Protein AF-A0A2P5CII6-F1 (afdb_monomer_lite)

Organism: Parasponia anderso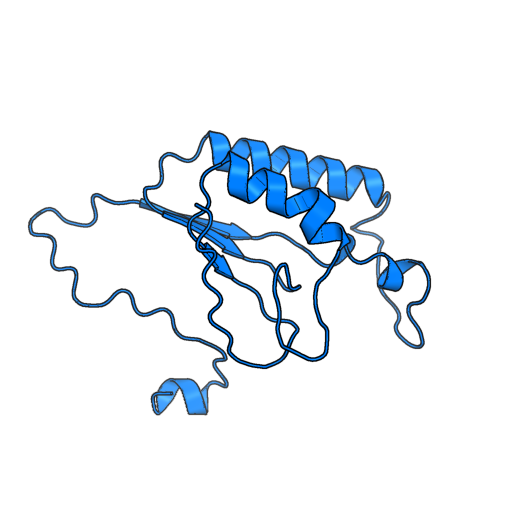nii (NCBI:txid3476)

Secondary structure (DSSP, 8-state):
--HHHHHTT-S----------TT---S-EEEEE---GGG-THHHH--TT-----TTT-SHHHHHHHHHHHHHHHHHH---SEEEEE-SS-SS-SSSS---HHHHHHTHHHHHHTT--EEE--SSSS------S--

Structure (mmCIF, N/CA/C/O backbone):
data_AF-A0A2P5CII6-F1
#
_entry.id   AF-A0A2P5CII6-F1
#
loop_
_atom_site.group_PDB
_atom_site.id
_atom_site.type_symbol
_atom_site.label_atom_id
_atom_site.label_alt_id
_atom_site.label_comp_id
_atom_site.label_asym_id
_atom_site.label_entity_id
_atom_site.label_seq_id
_atom_site.pdbx_PDB_ins_code
_atom_site.Cartn_x
_atom_site.Cartn_y
_atom_site.Cartn_z
_atom_site.occupancy
_atom_site.B_iso_or_equiv
_atom_site.auth_seq_id
_atom_site.auth_comp_id
_atom_site.auth_asym_id
_atom_site.auth_atom_id
_atom_site.pdbx_PDB_model_num
ATOM 1 N N . MET A 1 1 ? 4.194 -21.780 10.140 1.00 55.09 1 MET A N 1
ATOM 2 C CA . MET A 1 1 ? 2.818 -21.667 9.613 1.00 55.09 1 MET A CA 1
ATOM 3 C C . MET A 1 1 ? 2.044 -22.921 10.014 1.00 55.09 1 MET A C 1
ATOM 5 O O . MET A 1 1 ? 2.665 -23.970 10.104 1.00 55.09 1 MET A O 1
ATOM 9 N N . GLY A 1 2 ? 0.746 -22.840 10.328 1.00 61.19 2 GLY A N 1
ATOM 10 C CA . GLY A 1 2 ? -0.057 -24.043 10.618 1.00 61.19 2 GLY A CA 1
ATOM 11 C C . GLY A 1 2 ? -0.274 -24.909 9.367 1.00 61.19 2 GLY A C 1
ATOM 12 O O . GLY A 1 2 ? -0.176 -24.397 8.256 1.00 61.19 2 GLY A O 1
ATOM 13 N N . ILE A 1 3 ? -0.630 -26.191 9.543 1.00 67.62 3 ILE A N 1
ATOM 14 C CA . ILE A 1 3 ? -0.816 -27.190 8.459 1.00 67.62 3 ILE A CA 1
ATOM 15 C C . ILE A 1 3 ? -1.719 -26.675 7.321 1.00 67.62 3 ILE A C 1
ATOM 17 O O . ILE A 1 3 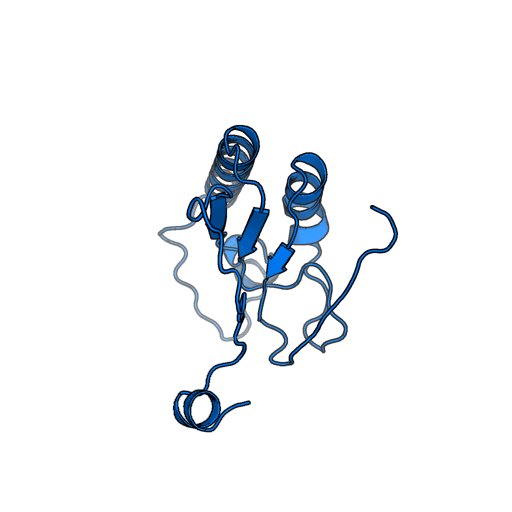? -1.529 -27.018 6.158 1.00 67.62 3 ILE A O 1
ATOM 21 N N . VAL A 1 4 ? -2.717 -25.851 7.651 1.00 68.69 4 VAL A N 1
ATOM 22 C CA . VAL A 1 4 ? -3.632 -25.250 6.669 1.00 68.69 4 VAL A CA 1
ATOM 23 C C . VAL A 1 4 ? -2.951 -24.144 5.862 1.00 68.69 4 VAL A C 1
ATOM 25 O O . VAL A 1 4 ? -3.118 -24.102 4.650 1.00 68.69 4 VAL A O 1
ATOM 28 N N . GLY A 1 5 ? -2.162 -23.284 6.509 1.00 67.69 5 GLY A N 1
ATOM 29 C CA . GLY A 1 5 ? -1.472 -22.191 5.823 1.00 67.69 5 GLY A CA 1
ATOM 30 C C . GLY A 1 5 ? -0.377 -22.682 4.879 1.00 67.69 5 GLY A C 1
ATOM 31 O O . GLY A 1 5 ? -0.221 -22.122 3.805 1.00 67.69 5 GLY A O 1
ATOM 32 N N . GLU A 1 6 ? 0.302 -23.778 5.223 1.00 67.25 6 GLU A N 1
ATOM 33 C CA . GLU A 1 6 ? 1.291 -24.416 4.342 1.00 67.25 6 GLU A CA 1
ATOM 34 C C . GLU A 1 6 ? 0.640 -25.079 3.114 1.00 67.25 6 GLU A C 1
ATOM 36 O O . GLU A 1 6 ? 1.169 -25.006 2.012 1.00 67.25 6 GLU A O 1
ATOM 41 N N . LYS A 1 7 ? -0.550 -25.677 3.270 1.00 75.06 7 LYS A N 1
ATOM 42 C CA . LYS A 1 7 ? -1.300 -26.269 2.145 1.00 75.06 7 LYS A CA 1
ATOM 43 C C . LYS A 1 7 ? -1.900 -25.243 1.187 1.00 75.06 7 LYS A C 1
ATOM 45 O O . LYS A 1 7 ? -2.187 -25.594 0.047 1.00 75.06 7 LYS A O 1
ATOM 50 N N . LEU A 1 8 ? -2.170 -24.036 1.675 1.00 73.50 8 LEU A N 1
ATOM 51 C CA . LEU A 1 8 ? -2.842 -22.979 0.922 1.00 73.50 8 LEU A CA 1
ATOM 52 C C . LEU A 1 8 ? -1.877 -21.913 0.390 1.00 73.50 8 LEU A C 1
ATOM 54 O O . LEU A 1 8 ? -2.355 -20.950 -0.198 1.00 73.50 8 LEU A O 1
ATOM 58 N N . ASP A 1 9 ? -0.566 -22.091 0.588 1.00 65.62 9 ASP A N 1
ATOM 59 C CA . ASP A 1 9 ? 0.467 -21.120 0.200 1.00 65.62 9 ASP A CA 1
ATOM 60 C C . ASP A 1 9 ? 0.160 -19.710 0.736 1.00 65.62 9 ASP A C 1
ATOM 62 O O . ASP A 1 9 ? 0.189 -18.709 0.029 1.00 65.62 9 ASP A O 1
ATOM 66 N N . ILE A 1 10 ? -0.256 -19.646 2.006 1.00 64.94 10 ILE A N 1
ATOM 67 C CA . ILE A 1 10 ? -0.592 -18.378 2.655 1.00 64.94 10 ILE A CA 1
ATOM 68 C C . ILE A 1 10 ? 0.711 -17.691 3.068 1.00 64.94 10 ILE A C 1
ATOM 70 O O . ILE A 1 10 ? 1.472 -18.252 3.853 1.00 64.94 10 ILE A O 1
ATOM 74 N N . ASP A 1 11 ? 0.927 -16.455 2.616 1.00 54.38 11 ASP A N 1
ATOM 75 C CA . ASP A 1 11 ? 2.112 -15.663 2.975 1.00 54.38 11 ASP A CA 1
ATOM 76 C C . ASP A 1 11 ? 2.088 -15.190 4.437 1.00 54.38 11 ASP A C 1
ATOM 78 O O . ASP A 1 11 ? 3.111 -15.158 5.123 1.00 54.38 11 ASP A O 1
ATOM 82 N N . PHE A 1 12 ? 0.907 -14.830 4.948 1.00 61.03 12 PHE A N 1
ATOM 83 C CA . PHE A 1 12 ? 0.751 -14.321 6.306 1.00 61.03 12 PHE A CA 1
ATOM 84 C C . PHE A 1 12 ? -0.658 -14.552 6.859 1.00 61.03 12 PHE A C 1
ATOM 86 O O . PHE A 1 12 ? -1.654 -14.477 6.141 1.00 61.03 12 PHE A O 1
ATOM 93 N N . VAL A 1 13 ? -0.742 -14.815 8.164 1.00 67.00 13 VAL A N 1
ATOM 94 C CA . VAL A 1 13 ? -2.001 -14.945 8.903 1.00 67.00 13 VAL A CA 1
ATOM 95 C C . VAL A 1 13 ? -2.016 -13.895 10.005 1.00 67.00 13 VAL A C 1
ATOM 97 O O . VAL A 1 13 ? -1.204 -13.955 10.926 1.00 67.00 13 VAL A O 1
ATOM 100 N N . ILE A 1 14 ? -2.978 -12.973 9.939 1.00 68.25 14 ILE A N 1
ATOM 101 C CA . ILE A 1 14 ? -3.331 -12.111 11.069 1.00 68.25 14 ILE A CA 1
ATOM 102 C C . ILE A 1 14 ? -4.393 -12.853 11.873 1.00 68.25 14 ILE A C 1
ATOM 104 O O . ILE A 1 14 ? -5.527 -12.999 11.424 1.00 68.25 14 ILE A O 1
ATOM 108 N N . SER A 1 15 ? -4.016 -13.350 13.048 1.00 63.28 15 SER A N 1
ATOM 109 C CA . SER A 1 15 ? -4.960 -13.906 14.017 1.00 63.28 15 SER A CA 1
ATOM 110 C C . SER A 1 15 ? -5.146 -12.893 15.137 1.00 63.28 15 SER A C 1
ATOM 112 O O . SER A 1 15 ? -4.180 -12.550 15.813 1.00 63.28 15 SER A O 1
ATOM 114 N N . THR A 1 16 ? -6.370 -12.405 15.330 1.00 63.34 16 THR A N 1
ATOM 115 C CA . THR A 1 16 ? -6.693 -11.444 16.397 1.00 63.34 16 THR A CA 1
ATOM 116 C C . THR A 1 16 ? -6.935 -12.114 17.753 1.00 63.34 16 THR A C 1
ATOM 118 O O . THR A 1 16 ? -6.909 -11.422 18.764 1.00 63.34 16 THR A O 1
ATOM 121 N N . GLY A 1 17 ? -7.089 -13.448 17.789 1.00 57.28 17 GLY A N 1
ATOM 122 C CA . GLY A 1 17 ? -7.178 -14.260 19.011 1.00 57.28 17 GLY A CA 1
ATOM 123 C C . GLY A 1 17 ? -8.347 -13.925 19.951 1.00 57.28 17 GLY A C 1
ATOM 124 O O . GLY A 1 17 ? -9.146 -13.042 19.658 1.00 57.28 17 GLY A O 1
ATOM 125 N N . ASP A 1 18 ? -8.426 -14.681 21.055 1.00 53.12 18 ASP A N 1
ATOM 126 C CA . ASP A 1 18 ? -9.455 -14.799 22.114 1.00 53.12 18 ASP A CA 1
ATOM 127 C C . ASP A 1 18 ? -10.004 -13.493 22.734 1.00 53.12 18 ASP A C 1
ATOM 129 O O . ASP A 1 18 ? -9.990 -13.291 23.949 1.00 53.12 18 ASP A O 1
ATOM 133 N N . ASN A 1 19 ? -10.554 -12.603 21.920 1.00 53.25 19 ASN A N 1
ATOM 134 C CA . ASN A 1 19 ? -11.276 -11.437 22.396 1.00 53.25 19 ASN A CA 1
ATOM 135 C C . ASN A 1 19 ? -12.740 -11.812 22.670 1.00 53.25 19 ASN A C 1
ATOM 137 O O . ASN A 1 19 ? -13.638 -11.586 21.856 1.00 53.25 19 ASN A O 1
ATOM 141 N N . PHE A 1 20 ? -12.971 -12.441 23.823 1.00 55.66 20 PHE A N 1
ATOM 142 C CA . PHE A 1 20 ? -14.307 -12.637 24.381 1.00 55.66 20 PHE A CA 1
ATOM 143 C C . PHE A 1 20 ? -14.750 -11.327 25.036 1.00 55.66 20 PHE A C 1
ATOM 145 O O . PHE A 1 20 ? -14.460 -11.077 26.203 1.00 55.66 20 PHE A O 1
ATOM 152 N N . TYR A 1 21 ? -15.404 -10.459 24.269 1.00 60.00 21 TYR A N 1
ATOM 153 C CA . TYR A 1 21 ? -16.048 -9.274 24.829 1.00 60.00 21 TYR A CA 1
ATOM 154 C C . TYR A 1 21 ? -17.437 -9.659 25.337 1.00 60.00 21 TYR A C 1
ATOM 156 O O . TYR A 1 21 ? -18.272 -10.105 24.546 1.00 60.00 21 TYR A O 1
ATOM 164 N N . ASP A 1 22 ? -17.693 -9.443 26.628 1.00 63.06 22 ASP A N 1
ATOM 165 C CA . ASP A 1 22 ? -19.011 -9.663 27.246 1.00 63.06 22 ASP A CA 1
ATOM 166 C C . ASP A 1 22 ? -20.124 -8.830 26.562 1.00 63.06 22 ASP A C 1
ATOM 168 O O . ASP A 1 22 ? -21.291 -9.221 26.586 1.00 63.06 22 ASP A O 1
ATOM 172 N N . ASP A 1 23 ? -19.746 -7.749 25.860 1.00 64.75 23 ASP A N 1
ATOM 173 C CA . ASP A 1 23 ? -20.637 -6.812 25.155 1.00 64.75 23 ASP A CA 1
ATOM 174 C C . ASP A 1 23 ? -20.573 -6.902 23.605 1.00 64.75 23 ASP A C 1
ATOM 176 O O . ASP A 1 23 ? -21.210 -6.111 22.905 1.00 64.75 23 ASP A O 1
ATOM 180 N N . GLY A 1 24 ? -19.821 -7.856 23.035 1.00 58.47 24 GLY A N 1
ATOM 181 C CA . GLY A 1 24 ? -19.551 -7.944 21.588 1.00 58.47 24 GLY A CA 1
ATOM 182 C C . GLY A 1 24 ? -18.443 -6.998 21.084 1.00 58.47 24 GLY A C 1
ATOM 183 O O . GLY A 1 24 ? -17.842 -6.256 21.854 1.00 58.47 24 GLY A O 1
ATOM 184 N N . LEU A 1 25 ? -18.127 -7.044 19.779 1.00 57.59 25 LEU A N 1
ATOM 185 C CA . LEU A 1 25 ? -17.137 -6.152 19.148 1.00 57.59 25 LEU A CA 1
ATOM 186 C C . LEU A 1 25 ? -17.647 -4.701 19.169 1.00 57.59 25 LEU A C 1
ATOM 188 O O . LEU A 1 25 ? -18.434 -4.301 18.313 1.00 57.59 25 LEU A O 1
ATOM 192 N N . THR A 1 26 ? -17.199 -3.914 20.142 1.00 61.59 26 THR A N 1
ATOM 193 C CA . THR A 1 26 ? -17.433 -2.460 20.199 1.00 61.59 26 THR A CA 1
ATOM 194 C C . THR A 1 26 ? -16.377 -1.670 19.420 1.00 61.59 26 THR A C 1
ATOM 196 O O . THR A 1 26 ? -16.575 -0.489 19.135 1.00 61.59 26 THR A O 1
ATOM 199 N N . GLU A 1 27 ? -15.276 -2.323 19.037 1.00 67.25 27 GLU A N 1
ATOM 200 C CA . GLU A 1 27 ? -14.166 -1.731 18.296 1.00 67.25 27 GLU A CA 1
ATOM 201 C C . GLU A 1 27 ? -14.234 -2.093 16.809 1.00 67.25 27 GLU A C 1
ATOM 203 O O . GLU A 1 27 ? -14.280 -3.264 16.426 1.00 67.25 27 GLU A O 1
ATOM 208 N N . PHE A 1 28 ? -14.237 -1.066 15.958 1.00 78.25 28 PHE A N 1
ATOM 209 C CA . PHE A 1 28 ? -14.281 -1.224 14.508 1.00 78.25 28 PHE A CA 1
ATOM 210 C C . PHE A 1 28 ? -12.870 -1.211 13.923 1.00 78.25 28 PHE A C 1
ATOM 212 O O . PHE A 1 28 ? -12.026 -0.406 14.323 1.00 78.25 28 PHE A O 1
ATOM 219 N N . LEU A 1 29 ? -12.648 -2.090 12.951 1.00 87.38 29 LEU A N 1
ATOM 220 C CA . LEU A 1 29 ? -11.431 -2.190 12.158 1.00 87.38 29 LEU A CA 1
ATOM 221 C C . LEU A 1 29 ? -11.774 -1.857 10.706 1.00 87.38 29 LEU A C 1
ATOM 223 O O . LEU A 1 29 ? -12.633 -2.515 10.118 1.00 87.38 29 LEU A O 1
ATOM 227 N N . ASP A 1 30 ? -11.067 -0.889 10.126 1.00 94.00 30 ASP A N 1
ATOM 228 C CA . ASP A 1 30 ? -11.183 -0.557 8.707 1.00 94.00 30 ASP A CA 1
ATOM 229 C C . ASP A 1 30 ? -9.926 -0.983 7.941 1.00 94.00 30 ASP A C 1
ATOM 231 O O . ASP A 1 30 ? -8.796 -0.643 8.306 1.00 94.00 30 ASP A O 1
ATOM 235 N N . PHE A 1 31 ? -10.143 -1.673 6.818 1.00 94.62 31 PHE A N 1
ATOM 236 C CA . PHE A 1 31 ? -9.108 -1.951 5.826 1.00 94.62 31 PHE A CA 1
ATOM 237 C C . PHE A 1 31 ? -9.220 -0.988 4.643 1.00 94.62 31 PHE A C 1
ATOM 239 O O . PHE A 1 31 ? -10.279 -0.855 4.026 1.00 94.62 31 PHE A O 1
ATOM 246 N N . PHE A 1 32 ? -8.100 -0.375 4.267 1.00 97.44 32 PHE A N 1
ATOM 247 C CA . PHE A 1 32 ? -7.998 0.518 3.116 1.00 97.44 32 PHE A CA 1
ATOM 248 C C . PHE A 1 32 ? -7.033 -0.078 2.098 1.00 97.44 32 PHE A C 1
ATOM 250 O O . PHE A 1 32 ? -5.819 -0.071 2.291 1.00 97.44 32 PHE A O 1
ATOM 257 N N . PHE A 1 33 ? -7.571 -0.577 0.991 1.00 97.31 33 PHE A N 1
ATOM 258 C CA . PHE A 1 33 ? -6.768 -1.134 -0.091 1.00 97.31 33 PHE A CA 1
ATOM 259 C C . PHE A 1 33 ? -6.318 -0.029 -1.042 1.00 97.31 33 PHE A C 1
ATOM 261 O O . PHE A 1 33 ? -7.130 0.759 -1.535 1.00 97.31 33 PHE A O 1
ATOM 268 N N . VAL A 1 34 ? -5.017 0.014 -1.307 1.00 97.94 34 VAL A N 1
ATOM 269 C CA . VAL A 1 34 ? -4.381 1.012 -2.160 1.00 97.94 34 VAL A CA 1
ATOM 270 C C . VAL A 1 34 ? -3.635 0.300 -3.277 1.00 97.94 34 VAL A C 1
ATOM 272 O O . VAL A 1 34 ? -2.713 -0.475 -3.031 1.00 97.94 34 VAL A O 1
ATOM 275 N N . ASP A 1 35 ? -4.005 0.595 -4.523 1.00 97.75 35 ASP A N 1
ATOM 276 C CA . ASP A 1 35 ? -3.205 0.174 -5.669 1.00 97.75 35 ASP A CA 1
ATOM 277 C C . ASP A 1 35 ? -1.902 0.980 -5.697 1.00 97.75 35 ASP A C 1
ATOM 279 O O . ASP A 1 35 ? -1.886 2.164 -6.046 1.00 97.75 35 ASP A O 1
ATOM 283 N N . THR A 1 36 ? -0.808 0.340 -5.288 1.00 98.25 36 THR A N 1
ATOM 284 C CA . THR A 1 36 ? 0.514 0.967 -5.259 1.00 98.25 36 THR A CA 1
ATOM 285 C C . THR A 1 36 ? 1.285 0.806 -6.571 1.00 98.25 36 THR A C 1
ATOM 287 O O . THR A 1 36 ? 2.316 1.446 -6.746 1.00 98.25 36 THR A O 1
ATOM 290 N N . THR A 1 37 ? 0.774 0.030 -7.533 1.00 96.94 37 THR A N 1
ATOM 291 C CA . THR A 1 37 ? 1.437 -0.220 -8.828 1.00 96.94 37 THR A CA 1
ATOM 292 C C . THR A 1 37 ? 1.663 1.059 -9.634 1.00 96.94 37 THR A C 1
ATOM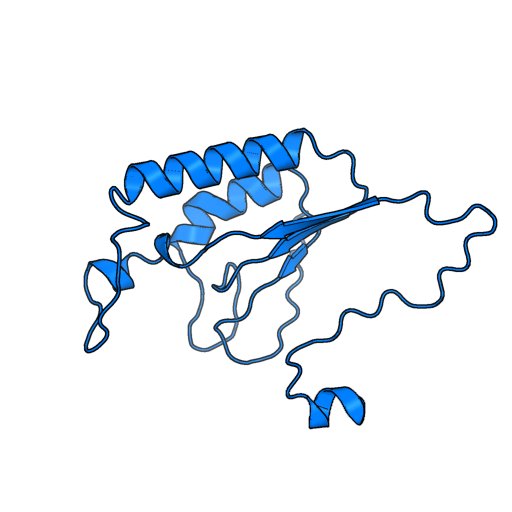 294 O O . THR A 1 37 ? 2.777 1.270 -10.114 1.00 96.94 37 THR A O 1
ATOM 297 N N . PRO A 1 38 ? 0.685 1.983 -9.744 1.00 97.94 38 PRO A N 1
ATOM 298 C CA . PRO A 1 38 ? 0.877 3.221 -10.486 1.00 97.94 38 PRO A CA 1
ATOM 299 C C . PRO A 1 38 ? 1.853 4.203 -9.833 1.00 97.94 38 PRO A C 1
ATOM 301 O O . PRO A 1 38 ? 2.135 5.233 -10.439 1.00 97.94 38 PRO A O 1
ATOM 304 N N . PHE A 1 39 ? 2.346 3.956 -8.615 1.00 98.31 39 PHE A N 1
ATOM 305 C CA . PHE A 1 39 ? 3.327 4.836 -7.973 1.00 98.31 39 PHE A CA 1
ATOM 306 C C . PHE A 1 39 ? 4.745 4.594 -8.475 1.00 98.31 39 PHE A C 1
ATOM 308 O O . PHE A 1 39 ? 5.499 5.554 -8.538 1.00 98.31 39 PHE A O 1
ATOM 315 N N . VAL A 1 40 ? 5.083 3.370 -8.879 1.00 97.56 40 VAL A N 1
ATOM 316 C CA . VAL A 1 40 ? 6.441 3.007 -9.300 1.00 97.56 40 VAL A CA 1
ATOM 317 C C . VAL A 1 40 ? 6.737 3.612 -10.672 1.00 97.56 40 VAL A C 1
ATOM 319 O O . VAL A 1 40 ? 6.131 3.218 -11.671 1.00 97.56 40 VAL A O 1
ATOM 322 N N . ASP A 1 41 ? 7.653 4.580 -10.739 1.00 97.00 41 ASP A N 1
ATOM 323 C CA . ASP A 1 41 ? 7.977 5.270 -11.993 1.00 97.00 41 ASP A CA 1
ATOM 324 C C . ASP A 1 41 ? 8.584 4.328 -13.032 1.00 97.00 41 ASP A C 1
ATOM 326 O O . ASP A 1 41 ? 8.261 4.423 -14.220 1.00 97.00 41 ASP A O 1
ATOM 330 N N . ASP A 1 42 ? 9.404 3.385 -12.575 1.00 95.69 42 ASP A N 1
ATOM 331 C CA . ASP A 1 42 ? 10.167 2.481 -13.433 1.00 95.69 42 ASP A CA 1
ATOM 332 C C . ASP A 1 42 ? 9.269 1.600 -14.318 1.00 95.69 42 ASP A C 1
ATOM 334 O O . ASP A 1 42 ? 9.616 1.298 -15.457 1.00 95.69 42 ASP A O 1
ATOM 338 N N . TYR A 1 43 ? 8.047 1.283 -13.872 1.00 95.81 43 TYR A N 1
ATOM 339 C CA . TYR A 1 43 ? 7.075 0.528 -14.676 1.00 95.81 43 TYR A CA 1
ATOM 340 C C . TYR A 1 43 ? 6.551 1.304 -15.894 1.00 95.81 43 TYR A C 1
ATOM 342 O O . TYR A 1 43 ? 6.009 0.709 -16.828 1.00 95.81 43 TYR A O 1
ATOM 350 N N . PHE A 1 44 ? 6.707 2.629 -15.903 1.00 95.69 44 PHE A N 1
ATOM 351 C CA . PHE A 1 44 ? 6.327 3.494 -17.019 1.00 95.69 44 PHE A CA 1
ATOM 352 C C . PHE A 1 44 ? 7.532 3.920 -17.858 1.00 95.69 44 PHE A C 1
ATOM 354 O O . PHE A 1 44 ? 7.386 4.102 -19.067 1.00 95.69 44 PHE A O 1
ATOM 361 N N . THR A 1 45 ? 8.696 4.111 -17.235 1.00 95.88 45 THR A N 1
ATOM 362 C CA . THR A 1 45 ? 9.892 4.656 -17.893 1.00 95.88 45 THR A CA 1
ATOM 363 C C . THR A 1 45 ? 10.864 3.576 -18.363 1.00 95.88 45 THR A C 1
ATOM 365 O O . THR A 1 45 ? 11.409 3.707 -19.458 1.00 95.88 45 THR A O 1
ATOM 368 N N . HIS A 1 46 ? 11.036 2.487 -17.608 1.00 95.38 46 HIS A N 1
ATOM 369 C CA . HIS A 1 46 ? 11.958 1.393 -17.933 1.00 95.38 46 HIS A CA 1
ATOM 370 C C . HIS A 1 46 ? 11.362 0.004 -17.616 1.00 95.38 46 HIS A C 1
ATOM 372 O O . HIS A 1 46 ? 11.937 -0.765 -16.846 1.00 95.38 46 HIS A O 1
ATOM 378 N N . PRO A 1 47 ? 10.255 -0.406 -18.265 1.00 91.88 47 PRO A N 1
ATOM 379 C CA . PRO A 1 47 ? 9.561 -1.658 -17.942 1.00 91.88 47 PRO A CA 1
ATOM 380 C C . PRO A 1 47 ? 10.342 -2.939 -18.298 1.00 91.88 47 PRO A C 1
ATOM 382 O O . PRO A 1 47 ? 9.834 -4.041 -18.092 1.00 91.88 47 PRO A O 1
ATOM 385 N N . LYS A 1 48 ? 11.563 -2.828 -18.839 1.00 90.88 48 LYS A N 1
ATOM 386 C CA . LYS A 1 48 ? 12.351 -3.947 -19.383 1.00 90.88 48 LYS A CA 1
ATOM 387 C C . LYS A 1 48 ? 11.506 -4.742 -20.391 1.00 90.88 48 LYS A C 1
ATOM 389 O O . LYS A 1 48 ? 10.981 -4.152 -21.333 1.00 90.88 48 LYS A O 1
ATOM 394 N N . ASP A 1 49 ? 11.347 -6.047 -20.180 1.00 92.31 49 ASP A N 1
ATOM 395 C CA . ASP A 1 49 ? 10.562 -6.938 -21.041 1.00 92.31 49 ASP A CA 1
ATOM 396 C C . ASP A 1 49 ? 9.073 -7.004 -20.654 1.00 92.31 49 ASP A C 1
ATOM 398 O O . ASP A 1 49 ? 8.278 -7.684 -21.313 1.00 92.31 49 ASP A O 1
ATOM 402 N N . HIS A 1 50 ? 8.663 -6.306 -19.591 1.00 90.25 50 HIS A N 1
ATOM 403 C CA . HIS A 1 50 ? 7.282 -6.321 -19.132 1.00 90.25 50 HIS A CA 1
ATOM 404 C C . HIS A 1 50 ? 6.384 -5.452 -20.016 1.00 90.25 50 HIS A C 1
ATOM 406 O O . HIS A 1 50 ? 6.742 -4.362 -20.464 1.00 90.25 50 HIS A O 1
ATOM 412 N N . LYS A 1 51 ? 5.161 -5.939 -20.243 1.00 92.56 51 LYS A N 1
ATOM 413 C CA . LYS A 1 51 ? 4.102 -5.203 -20.934 1.00 92.56 51 LYS A CA 1
ATOM 414 C C . LYS A 1 51 ? 2.941 -5.001 -19.978 1.00 92.56 51 LYS A C 1
ATOM 416 O O . LYS A 1 51 ? 2.285 -5.963 -19.590 1.00 92.56 51 LYS A O 1
ATOM 421 N N . TYR A 1 52 ? 2.688 -3.746 -19.637 1.00 92.81 52 TYR A N 1
ATOM 422 C CA . TYR A 1 52 ? 1.617 -3.355 -18.731 1.00 92.81 52 TYR A CA 1
ATOM 423 C C . TYR A 1 52 ? 0.448 -2.736 -19.505 1.00 92.81 52 TYR A C 1
ATOM 425 O O . TYR A 1 52 ? 0.649 -1.968 -20.450 1.00 92.81 52 TYR A O 1
ATOM 433 N N . ASP A 1 53 ? -0.780 -3.054 -19.094 1.00 95.00 53 ASP A N 1
ATOM 434 C CA . ASP A 1 53 ? -1.988 -2.403 -19.600 1.00 95.00 53 ASP A CA 1
ATOM 435 C C . ASP A 1 53 ? -2.367 -1.219 -18.707 1.00 95.00 53 ASP A C 1
ATOM 437 O O . ASP A 1 53 ? -2.935 -1.379 -17.628 1.00 95.00 53 ASP A O 1
ATOM 441 N N . TRP A 1 54 ? -2.080 -0.009 -19.184 1.00 96.81 54 TRP A N 1
ATOM 442 C CA . TRP A 1 54 ? -2.342 1.222 -18.442 1.00 96.81 54 TRP A CA 1
ATOM 443 C C . TRP A 1 54 ? -3.668 1.904 -18.795 1.00 96.81 54 TRP A C 1
ATOM 445 O O . TRP A 1 54 ? -3.909 3.026 -18.345 1.00 96.81 54 TRP A O 1
ATOM 455 N N . ARG A 1 55 ? -4.559 1.272 -19.575 1.00 96.50 55 ARG A N 1
ATOM 456 C CA . ARG A 1 55 ? -5.820 1.907 -20.018 1.00 96.50 55 ARG A CA 1
ATOM 457 C C . ARG A 1 55 ? -6.709 2.371 -18.859 1.00 96.50 55 ARG A C 1
ATOM 459 O O . ARG A 1 55 ? -7.368 3.395 -18.988 1.00 96.50 55 ARG A O 1
ATOM 466 N N . GLY A 1 56 ? -6.703 1.656 -17.731 1.00 95.31 56 GLY A N 1
ATOM 467 C CA . GLY A 1 56 ? -7.449 2.028 -16.517 1.00 95.31 56 GLY A CA 1
ATOM 468 C C . GLY A 1 56 ? -6.737 3.028 -15.596 1.00 95.31 56 GLY A C 1
ATOM 469 O O . GLY A 1 56 ? -7.345 3.532 -14.654 1.00 95.31 56 GLY A O 1
ATOM 470 N N . VAL A 1 57 ? -5.461 3.317 -15.860 1.00 97.62 57 VAL A N 1
ATOM 471 C CA . VAL A 1 57 ? -4.596 4.157 -15.015 1.00 97.62 57 VAL A CA 1
ATOM 472 C C . VAL A 1 57 ? -4.307 5.506 -15.675 1.00 97.62 57 VAL A C 1
ATOM 474 O O . VAL A 1 57 ? -4.089 6.505 -14.990 1.00 97.62 57 VAL A O 1
ATOM 477 N N . LEU A 1 58 ? -4.306 5.580 -17.008 1.00 96.69 58 LEU A N 1
ATOM 478 C CA . LEU A 1 58 ? -4.020 6.822 -17.718 1.00 96.69 58 LEU A CA 1
ATOM 479 C C . LEU A 1 58 ? -5.226 7.784 -17.726 1.00 96.69 58 LEU A C 1
ATOM 481 O O . LEU A 1 58 ? -6.350 7.353 -17.974 1.00 96.69 58 LEU A O 1
ATOM 485 N N . PRO A 1 59 ? -5.007 9.103 -17.528 1.00 97.75 59 PRO A N 1
ATOM 486 C CA . PRO A 1 59 ? -3.725 9.759 -17.242 1.00 97.75 59 PRO A CA 1
ATOM 487 C C . PRO A 1 59 ? -3.226 9.502 -15.808 1.00 97.75 59 PRO A C 1
ATOM 489 O O . PRO A 1 59 ? -3.902 9.852 -14.839 1.00 97.75 59 PRO A O 1
ATOM 492 N N . ARG A 1 60 ? -1.996 8.980 -15.676 1.00 97.62 60 ARG A N 1
ATOM 493 C CA . ARG A 1 60 ? -1.410 8.502 -14.406 1.00 97.62 60 ARG A CA 1
ATOM 494 C C . ARG A 1 60 ? -1.479 9.536 -13.282 1.00 97.62 60 ARG A C 1
ATOM 496 O O . ARG A 1 60 ? -1.903 9.228 -12.174 1.00 97.62 60 ARG A O 1
ATOM 503 N N . LYS A 1 61 ? -1.128 10.791 -13.578 1.00 97.69 61 LYS A N 1
ATOM 504 C CA . LYS A 1 61 ? -1.173 11.896 -12.605 1.00 97.69 61 LYS A CA 1
ATOM 505 C C . LYS A 1 61 ? -2.581 12.122 -12.043 1.00 97.69 61 LYS A C 1
ATOM 507 O O . LYS A 1 61 ? -2.736 12.355 -10.846 1.00 97.69 61 LYS A O 1
ATOM 512 N N . ASN A 1 62 ? -3.603 12.039 -12.894 1.00 98.44 62 ASN A N 1
ATOM 513 C CA . ASN A 1 62 ? -4.992 12.226 -12.479 1.00 98.44 62 ASN A CA 1
ATOM 514 C C . ASN A 1 62 ? -5.469 11.038 -11.639 1.00 98.44 62 ASN A C 1
ATOM 516 O O . ASN A 1 62 ? -6.152 11.243 -10.636 1.00 98.44 62 ASN A O 1
ATOM 520 N N . TYR A 1 63 ? -5.076 9.820 -12.021 1.00 98.50 63 TYR A N 1
ATOM 521 C CA . TYR A 1 63 ? -5.362 8.608 -11.259 1.00 98.50 63 TYR A CA 1
ATOM 522 C C . TYR A 1 63 ? -4.769 8.686 -9.848 1.00 98.50 63 TYR A C 1
ATOM 524 O O . TYR A 1 63 ? -5.516 8.610 -8.873 1.00 98.50 63 TYR A O 1
ATOM 532 N N . LEU A 1 64 ? -3.460 8.941 -9.733 1.00 98.50 64 LEU A N 1
ATOM 533 C CA . LEU A 1 64 ? -2.769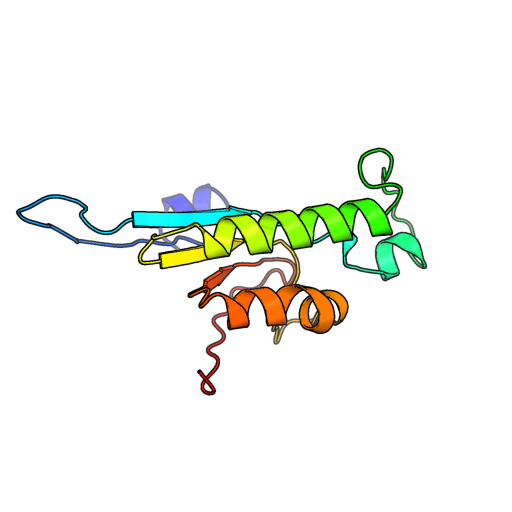 9.059 -8.445 1.00 98.50 64 LEU A CA 1
ATOM 534 C C . LEU A 1 64 ? -3.358 10.182 -7.585 1.00 98.50 64 LEU A C 1
ATOM 536 O O . LEU A 1 64 ? -3.637 9.978 -6.406 1.00 98.50 64 LEU A O 1
ATOM 540 N N . SER A 1 65 ? -3.629 11.351 -8.175 1.00 98.44 65 SER A N 1
ATOM 541 C CA . SER A 1 65 ? -4.243 12.468 -7.450 1.00 98.44 65 SER A CA 1
ATOM 542 C C . SER A 1 65 ? -5.625 12.110 -6.894 1.00 98.44 65 SER A C 1
ATOM 544 O O . SER A 1 65 ? -5.921 12.419 -5.737 1.00 98.44 65 SER A O 1
ATOM 546 N N . LYS A 1 66 ? -6.464 11.427 -7.683 1.00 98.56 66 LYS A N 1
ATOM 547 C CA . LYS A 1 66 ? -7.789 10.974 -7.244 1.00 98.56 66 LYS A CA 1
ATOM 548 C C . LYS A 1 66 ? -7.682 9.911 -6.153 1.00 98.56 66 LYS A C 1
ATOM 550 O O . LYS A 1 66 ? -8.395 10.012 -5.160 1.00 98.56 66 LYS A O 1
ATOM 555 N N . LEU A 1 67 ? -6.791 8.936 -6.319 1.00 98.50 67 LEU A N 1
ATOM 556 C CA . LEU A 1 67 ? -6.538 7.878 -5.343 1.00 98.50 67 LEU A CA 1
ATOM 557 C C . LEU A 1 67 ? -6.092 8.469 -4.001 1.00 98.50 67 LEU A C 1
ATOM 559 O O . LEU A 1 67 ? -6.743 8.216 -2.991 1.00 98.50 67 LEU A O 1
ATOM 563 N N . LEU A 1 68 ? -5.063 9.323 -3.990 1.00 98.62 68 LEU A N 1
ATOM 564 C CA . LEU A 1 68 ? -4.541 9.943 -2.766 1.00 98.62 68 LEU A CA 1
ATOM 565 C C . LEU A 1 68 ? -5.584 10.845 -2.094 1.00 98.62 68 LEU A C 1
ATOM 567 O O . LEU A 1 68 ? -5.733 10.825 -0.872 1.00 98.62 68 LEU A O 1
ATOM 571 N N . LYS A 1 69 ? -6.354 11.609 -2.882 1.00 98.50 69 LYS A N 1
ATOM 572 C CA . LYS A 1 69 ? -7.448 12.442 -2.364 1.00 98.50 69 LYS A CA 1
ATOM 573 C C . LYS A 1 69 ? -8.542 11.593 -1.717 1.00 98.50 69 LYS A C 1
ATOM 575 O O . LYS A 1 69 ? -9.011 11.941 -0.634 1.00 98.50 69 LYS A O 1
ATOM 580 N N . ASN A 1 70 ? -8.945 10.508 -2.374 1.00 98.38 70 ASN A N 1
ATOM 581 C CA . ASN A 1 70 ? -9.968 9.606 -1.863 1.00 98.38 70 ASN A CA 1
ATOM 582 C C . ASN A 1 70 ? -9.487 8.914 -0.591 1.00 98.38 70 ASN A C 1
ATOM 584 O O . ASN A 1 70 ? -10.177 9.004 0.414 1.00 98.38 70 ASN A O 1
ATOM 588 N N . LEU A 1 71 ? -8.285 8.330 -0.598 1.00 98.50 71 LEU A N 1
ATOM 589 C CA . LEU A 1 71 ? -7.695 7.680 0.572 1.00 98.50 71 LEU A CA 1
ATOM 590 C C . LEU A 1 71 ? -7.629 8.635 1.767 1.00 98.50 71 LEU A C 1
ATOM 592 O O . LEU A 1 71 ? -8.144 8.318 2.835 1.00 98.50 71 LEU A O 1
ATOM 596 N N . LYS A 1 72 ? -7.077 9.841 1.570 1.00 98.31 72 LYS A N 1
ATOM 597 C CA . LYS A 1 72 ? -7.022 10.875 2.611 1.00 98.31 72 LYS A CA 1
ATOM 598 C C . LYS A 1 72 ? -8.413 11.235 3.127 1.00 98.31 72 LYS A C 1
ATOM 600 O O . LYS A 1 72 ? -8.583 11.455 4.319 1.00 98.31 72 LYS A O 1
ATOM 605 N N . SER A 1 73 ? -9.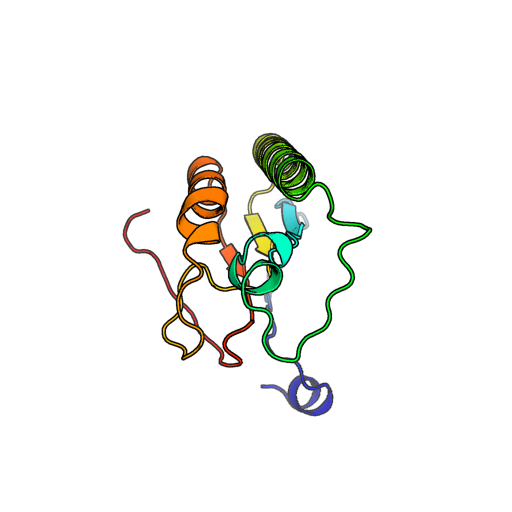409 11.334 2.248 1.00 98.12 73 SER A N 1
ATOM 606 C CA . SER A 1 73 ? -10.782 11.608 2.670 1.00 98.12 73 SER A CA 1
ATOM 607 C C . SER A 1 73 ? -11.339 10.458 3.503 1.00 98.12 73 SER A C 1
ATOM 609 O O . SER A 1 73 ? -11.845 10.704 4.591 1.00 98.12 73 SER A O 1
ATOM 611 N N . THR A 1 74 ? -11.233 9.215 3.038 1.00 97.44 74 THR A N 1
ATOM 612 C CA . THR A 1 74 ? -11.800 8.052 3.731 1.00 97.44 74 THR A CA 1
ATOM 613 C C . THR A 1 74 ? -11.132 7.830 5.089 1.00 97.44 74 THR A C 1
ATOM 615 O O . THR A 1 74 ? -11.835 7.679 6.082 1.00 97.44 74 THR A O 1
ATOM 618 N N . LEU A 1 75 ? -9.800 7.933 5.173 1.00 97.88 75 LEU A N 1
ATOM 619 C CA . LEU A 1 75 ? -9.058 7.824 6.437 1.00 97.88 75 LEU A CA 1
ATOM 620 C C . LEU A 1 75 ? -9.474 8.882 7.472 1.00 97.88 75 LEU A C 1
ATOM 622 O O . LEU A 1 75 ? -9.579 8.570 8.659 1.00 97.88 75 LEU A O 1
ATOM 626 N N . ARG A 1 76 ? -9.743 10.120 7.027 1.00 96.94 76 ARG A N 1
ATOM 627 C CA . ARG A 1 76 ? -10.209 11.214 7.901 1.00 96.94 76 ARG A CA 1
ATOM 628 C C . ARG A 1 76 ? -11.624 11.013 8.432 1.00 96.94 76 ARG A C 1
ATOM 630 O O . ARG A 1 76 ? -11.928 11.528 9.500 1.00 96.94 76 ARG A O 1
ATOM 637 N N . HIS A 1 77 ? -12.492 10.350 7.669 1.00 96.38 77 HIS A N 1
ATOM 638 C CA . HIS A 1 77 ? -13.879 10.103 8.078 1.00 96.38 77 HIS A CA 1
ATOM 639 C C . HIS A 1 77 ? -14.038 8.796 8.857 1.00 96.38 77 HIS A C 1
ATOM 641 O O . HIS A 1 77 ? -15.055 8.618 9.522 1.00 96.38 77 HIS A O 1
ATOM 647 N N . SER A 1 78 ? -13.058 7.893 8.781 1.00 94.94 78 SER A N 1
ATOM 648 C CA . SER A 1 78 ? -13.063 6.661 9.558 1.00 94.94 78 SER A CA 1
ATOM 649 C C . SER A 1 78 ? -12.899 6.961 11.048 1.00 94.94 78 SER A C 1
ATOM 651 O O . SER A 1 78 ? -11.918 7.579 11.477 1.00 94.94 78 SER A O 1
ATOM 653 N N . THR A 1 79 ? -13.873 6.485 11.820 1.00 92.56 79 THR A N 1
ATOM 654 C CA . THR A 1 79 ? -13.873 6.452 13.287 1.00 92.56 79 THR A CA 1
ATOM 655 C C . THR A 1 79 ? -13.453 5.081 13.820 1.00 92.56 79 THR A C 1
ATOM 657 O O . THR A 1 79 ? -13.692 4.790 14.990 1.00 92.56 79 THR A O 1
ATOM 660 N N . ALA A 1 80 ? -12.901 4.217 12.960 1.00 91.19 80 ALA A N 1
ATOM 661 C CA . ALA A 1 80 ? -12.398 2.915 13.363 1.00 91.19 80 ALA A CA 1
ATOM 662 C C . ALA A 1 80 ? -11.259 3.077 14.372 1.00 91.19 80 ALA A C 1
ATOM 664 O O . ALA A 1 80 ? -10.443 3.996 14.256 1.00 91.19 80 ALA A O 1
ATOM 665 N N . MET A 1 81 ? -11.231 2.169 15.345 1.00 88.62 81 MET A N 1
ATOM 666 C CA . MET A 1 81 ? -10.172 2.082 16.347 1.00 88.62 81 MET A CA 1
ATOM 667 C C . MET A 1 81 ? -8.847 1.709 15.695 1.00 88.62 81 MET A C 1
ATOM 669 O O . MET A 1 81 ? -7.821 2.277 16.042 1.00 88.62 81 MET A O 1
ATOM 673 N N . TRP A 1 82 ? -8.905 0.794 14.724 1.00 91.06 82 TRP A N 1
ATOM 674 C CA . TRP A 1 82 ? -7.754 0.350 13.953 1.00 91.06 82 TRP A CA 1
ATOM 675 C C . TRP A 1 82 ? -7.944 0.681 12.475 1.00 91.06 82 TRP A C 1
ATOM 677 O O . TRP A 1 82 ? -8.977 0.364 11.874 1.00 91.06 82 TRP A O 1
ATOM 687 N N . LYS A 1 83 ? -6.924 1.287 11.874 1.00 95.31 83 LYS A N 1
ATOM 688 C CA . LYS A 1 83 ? -6.850 1.609 10.449 1.00 95.31 83 LYS A CA 1
ATOM 689 C C . LYS A 1 83 ? -5.676 0.864 9.844 1.00 95.31 83 LYS A C 1
ATOM 691 O O . LYS A 1 83 ? -4.517 1.191 10.095 1.00 95.31 83 LYS A O 1
ATOM 696 N N . ILE A 1 84 ? -5.984 -0.120 9.007 1.00 96.06 84 ILE A N 1
ATOM 697 C CA . ILE A 1 84 ? -4.978 -0.917 8.308 1.00 96.06 84 ILE A CA 1
ATOM 698 C C . ILE A 1 84 ? -4.991 -0.538 6.836 1.00 96.06 84 ILE A C 1
ATOM 700 O O . ILE A 1 84 ? -5.991 -0.717 6.140 1.00 96.06 84 ILE A O 1
ATOM 704 N N . VAL A 1 85 ? -3.870 -0.027 6.340 1.00 98.12 85 VAL A N 1
ATOM 705 C CA . VAL A 1 85 ? -3.689 0.242 4.914 1.00 98.12 85 VAL A CA 1
ATOM 706 C C . VAL A 1 85 ? -2.937 -0.918 4.279 1.00 98.12 85 VAL A C 1
ATOM 708 O O . VAL A 1 85 ? -1.892 -1.334 4.768 1.00 98.12 85 VAL A O 1
ATOM 711 N N . VAL A 1 86 ? -3.468 -1.439 3.177 1.00 97.69 86 VAL A N 1
ATOM 712 C CA . VAL A 1 86 ? -2.894 -2.574 2.451 1.00 97.69 86 VAL A CA 1
ATOM 713 C C . VAL A 1 86 ? -2.484 -2.120 1.056 1.00 97.69 86 VAL A C 1
ATOM 715 O O . VAL A 1 86 ? -3.298 -1.569 0.314 1.00 97.69 86 VAL A O 1
ATOM 718 N N . GLY A 1 87 ? -1.228 -2.362 0.693 1.00 96.94 87 GLY A N 1
ATOM 719 C CA . GLY A 1 87 ? -0.676 -2.121 -0.642 1.00 96.94 87 GLY A CA 1
ATOM 720 C C . GLY A 1 87 ? 0.229 -3.274 -1.071 1.00 96.94 87 GLY A C 1
ATOM 721 O O . GLY A 1 87 ? 0.512 -4.163 -0.283 1.00 96.94 87 GLY A O 1
ATOM 722 N N . HIS A 1 88 ? 0.693 -3.303 -2.321 1.00 96.69 88 HIS A N 1
ATOM 723 C CA . HIS A 1 88 ? 1.631 -4.352 -2.749 1.00 96.69 88 HIS A CA 1
ATOM 724 C C . HIS A 1 88 ? 3.090 -3.997 -2.422 1.00 96.69 88 HIS A C 1
ATOM 726 O O . HIS A 1 88 ? 3.789 -4.788 -1.799 1.00 96.69 88 HIS A O 1
ATOM 732 N N . HIS A 1 89 ? 3.524 -2.802 -2.828 1.00 97.62 89 HIS A N 1
ATOM 733 C CA . HIS A 1 89 ? 4.902 -2.315 -2.727 1.00 97.62 89 HIS A CA 1
ATOM 734 C C . HIS A 1 89 ? 5.294 -1.800 -1.334 1.00 97.62 89 HIS A C 1
ATOM 736 O O . HIS A 1 89 ? 4.458 -1.412 -0.515 1.00 97.62 89 HIS A O 1
ATOM 742 N N . THR A 1 90 ? 6.599 -1.752 -1.105 1.00 96.31 90 THR A N 1
ATOM 743 C CA . THR A 1 90 ? 7.267 -1.455 0.165 1.00 96.31 90 THR A CA 1
ATOM 744 C C . THR A 1 90 ? 7.382 0.047 0.448 1.00 96.31 90 THR A C 1
ATOM 746 O O . THR A 1 90 ? 7.823 0.830 -0.395 1.00 96.31 90 THR A O 1
ATOM 749 N N . ILE A 1 91 ? 7.044 0.462 1.675 1.00 96.12 91 ILE A N 1
ATOM 750 C CA . ILE A 1 91 ? 7.385 1.800 2.218 1.00 96.12 91 ILE A CA 1
ATOM 751 C C . ILE A 1 91 ? 8.639 1.726 3.099 1.00 96.12 91 ILE A C 1
ATOM 753 O O . ILE A 1 91 ? 9.424 2.669 3.174 1.00 96.12 91 ILE A O 1
ATOM 757 N N . LYS A 1 92 ? 8.839 0.580 3.748 1.00 94.31 92 LYS A N 1
ATOM 758 C CA . LYS A 1 92 ? 10.056 0.174 4.446 1.00 94.31 92 LYS A CA 1
ATOM 759 C C . LYS A 1 92 ? 10.344 -1.268 4.045 1.00 94.31 92 LYS A C 1
ATOM 761 O O . LYS A 1 92 ? 9.407 -2.002 3.746 1.00 94.31 92 LYS A O 1
ATOM 766 N N . SER A 1 93 ? 11.619 -1.624 3.988 1.00 94.06 93 SER A N 1
ATOM 767 C CA . SER A 1 93 ? 12.072 -2.939 3.543 1.00 94.06 93 SER A CA 1
ATOM 768 C C . SER A 1 93 ? 13.525 -3.147 3.959 1.00 94.06 93 SER A C 1
ATOM 770 O O . SER A 1 93 ? 14.316 -2.196 3.924 1.00 94.06 93 SER A O 1
ATOM 772 N N . VAL A 1 94 ? 13.868 -4.377 4.342 1.00 92.06 94 VAL A N 1
ATOM 773 C CA . VAL A 1 94 ? 15.257 -4.871 4.376 1.00 92.06 94 VAL A CA 1
ATOM 774 C C . VAL A 1 94 ? 15.544 -5.889 3.264 1.00 92.06 94 VAL A C 1
ATOM 776 O O . VAL A 1 94 ? 16.671 -6.377 3.151 1.00 92.06 94 VAL A O 1
ATOM 779 N N . GLY A 1 95 ? 14.537 -6.195 2.446 1.00 90.19 95 GLY A N 1
ATOM 780 C CA . GLY A 1 95 ? 14.599 -7.068 1.287 1.00 90.19 95 GLY A CA 1
ATOM 781 C C . GLY A 1 95 ? 15.283 -6.442 0.072 1.00 90.19 95 GLY A C 1
ATOM 782 O O . GLY A 1 95 ? 15.716 -5.286 0.053 1.00 90.19 95 GLY A O 1
ATOM 783 N N . HIS A 1 96 ? 15.421 -7.251 -0.978 1.00 90.62 96 HIS A N 1
ATOM 784 C CA . HIS A 1 96 ? 16.212 -6.877 -2.148 1.00 90.62 96 HIS A CA 1
ATOM 785 C C . HIS A 1 96 ? 15.481 -5.933 -3.110 1.00 90.62 96 HIS A C 1
ATOM 787 O O . HIS A 1 96 ? 16.147 -5.302 -3.933 1.00 90.62 96 HIS A O 1
ATOM 793 N N . HIS A 1 97 ? 14.142 -5.852 -3.070 1.00 89.25 97 HIS A N 1
ATOM 794 C CA . HIS A 1 97 ? 13.423 -4.856 -3.868 1.00 89.25 97 HIS A CA 1
ATOM 795 C C . HIS A 1 97 ? 13.566 -3.462 -3.246 1.00 89.25 97 HIS A C 1
ATOM 797 O O . HIS A 1 97 ? 13.528 -2.460 -3.960 1.00 89.25 97 HIS A O 1
ATOM 803 N N . GLY A 1 98 ? 13.831 -3.402 -1.938 1.00 93.50 98 GLY A N 1
ATOM 804 C CA . GLY A 1 98 ? 14.172 -2.180 -1.227 1.00 93.50 98 GLY A CA 1
ATOM 805 C C . GLY A 1 98 ? 12.970 -1.262 -1.046 1.00 93.50 98 GLY A C 1
ATOM 806 O O . GLY A 1 98 ? 11.828 -1.705 -1.024 1.00 93.50 98 GLY A O 1
ATOM 807 N N . ILE A 1 99 ? 13.219 0.035 -0.864 1.00 96.50 99 ILE A N 1
ATOM 808 C CA . ILE A 1 99 ? 12.185 1.022 -0.524 1.00 96.50 99 ILE A CA 1
ATOM 809 C C . ILE A 1 99 ? 11.674 1.739 -1.777 1.00 96.50 99 ILE A C 1
ATOM 811 O O . ILE A 1 99 ? 12.458 2.381 -2.482 1.00 96.50 99 ILE A O 1
ATOM 815 N N . THR A 1 100 ? 10.352 1.747 -1.976 1.00 97.69 100 THR A N 1
ATOM 816 C CA . THR A 1 100 ? 9.699 2.521 -3.045 1.00 97.69 100 THR A CA 1
ATOM 817 C C . THR A 1 100 ? 9.615 4.006 -2.663 1.00 97.69 100 THR A C 1
ATOM 819 O O . THR A 1 100 ? 8.756 4.419 -1.878 1.00 97.69 100 THR A O 1
ATOM 822 N N . GLN A 1 101 ? 10.505 4.838 -3.211 1.00 98.06 101 GLN A N 1
ATOM 823 C CA . GLN A 1 101 ? 10.636 6.258 -2.834 1.00 98.06 101 GLN A CA 1
ATOM 824 C C . GLN A 1 101 ? 9.394 7.097 -3.174 1.00 98.06 101 GLN A C 1
ATOM 826 O O . GLN A 1 101 ? 9.057 8.060 -2.480 1.00 98.06 101 GLN A O 1
ATOM 831 N N . GLU A 1 102 ? 8.664 6.723 -4.218 1.00 98.38 102 GLU A N 1
ATOM 832 C CA . GLU A 1 102 ? 7.416 7.365 -4.616 1.00 98.38 102 GLU A CA 1
ATOM 833 C C . GLU A 1 102 ? 6.334 7.184 -3.544 1.00 98.38 102 GLU A C 1
ATOM 835 O O . GLU A 1 102 ? 5.569 8.113 -3.284 1.00 98.38 102 GLU A O 1
ATOM 840 N N . LEU A 1 103 ? 6.306 6.036 -2.856 1.00 98.50 103 LEU A N 1
ATOM 841 C CA . LEU A 1 103 ? 5.398 5.819 -1.729 1.00 98.50 103 LEU A CA 1
ATOM 842 C C . LEU A 1 103 ? 5.847 6.567 -0.475 1.00 98.50 103 LEU A C 1
ATOM 844 O O . LEU A 1 103 ? 5.005 7.157 0.201 1.00 98.50 103 LEU A O 1
ATOM 848 N N . VAL A 1 104 ? 7.151 6.606 -0.189 1.00 98.00 104 VAL A N 1
ATOM 849 C CA . VAL A 1 104 ? 7.700 7.404 0.923 1.00 98.00 104 VAL A CA 1
ATOM 850 C C . VAL A 1 104 ? 7.353 8.885 0.755 1.00 98.00 104 VAL A C 1
ATOM 852 O O . VAL A 1 104 ? 6.992 9.552 1.717 1.00 98.00 104 VAL A O 1
ATOM 855 N N . SER A 1 105 ? 7.421 9.407 -0.469 1.00 98.31 105 SER A N 1
ATOM 856 C CA . SER A 1 105 ? 7.143 10.821 -0.73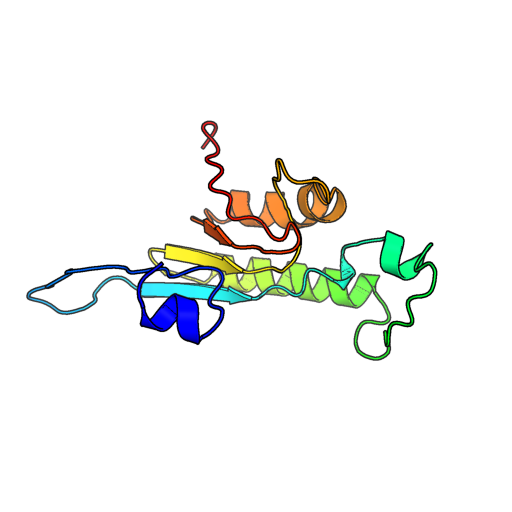9 1.00 98.31 105 SER A CA 1
ATOM 857 C C . SER A 1 105 ? 5.652 11.162 -0.814 1.00 98.31 105 SER A C 1
ATOM 859 O O . SER A 1 105 ? 5.266 12.261 -0.418 1.00 98.31 105 SER A O 1
ATOM 861 N N . GLN A 1 106 ? 4.805 10.261 -1.326 1.00 98.38 106 GLN A N 1
ATOM 862 C CA . GLN A 1 106 ? 3.401 10.581 -1.628 1.00 98.38 106 GLN A CA 1
ATOM 863 C C . GLN A 1 106 ? 2.388 9.924 -0.686 1.00 98.38 106 GLN A C 1
ATOM 865 O O . GLN A 1 106 ? 1.367 10.540 -0.375 1.00 98.38 106 GLN A O 1
ATOM 870 N N . LEU A 1 107 ? 2.633 8.682 -0.258 1.00 98.44 107 LEU A N 1
ATOM 871 C CA . LEU A 1 107 ? 1.683 7.889 0.524 1.00 98.44 107 LEU A CA 1
ATOM 872 C C . LEU A 1 107 ? 1.968 7.974 2.025 1.00 98.44 107 LEU A C 1
ATOM 874 O O . LEU A 1 107 ? 1.051 8.281 2.784 1.00 98.44 107 LEU A O 1
ATOM 878 N N . LEU A 1 108 ? 3.219 7.760 2.446 1.00 97.62 108 LEU A N 1
ATOM 879 C CA . LEU A 1 108 ? 3.607 7.744 3.862 1.00 97.62 108 LEU A CA 1
ATOM 880 C C . LEU A 1 108 ? 3.136 8.993 4.639 1.00 97.62 108 LEU A C 1
ATOM 882 O O . LEU A 1 108 ? 2.511 8.808 5.683 1.00 97.62 108 LEU A O 1
ATOM 886 N N . PRO A 1 109 ? 3.256 10.235 4.119 1.00 97.81 109 PRO A N 1
ATOM 887 C CA . PRO A 1 109 ? 2.770 11.416 4.835 1.00 97.81 109 PRO A CA 1
ATOM 888 C C . PRO A 1 109 ? 1.252 11.414 5.066 1.00 97.81 109 PRO A C 1
ATOM 890 O O . PRO A 1 109 ? 0.762 12.042 6.001 1.00 97.81 109 PRO A O 1
ATOM 893 N N . ILE A 1 110 ? 0.475 10.736 4.211 1.00 98.25 110 ILE A N 1
ATOM 894 C CA . ILE A 1 110 ? -0.971 10.574 4.408 1.00 98.25 110 ILE A CA 1
ATOM 895 C C . ILE A 1 110 ? -1.237 9.550 5.509 1.00 98.25 110 ILE A C 1
ATOM 897 O O . ILE A 1 110 ? -2.135 9.780 6.314 1.00 98.25 110 ILE A O 1
ATOM 901 N N . LEU A 1 111 ? -0.484 8.450 5.554 1.00 97.56 111 LEU A N 1
ATOM 902 C CA . LEU A 1 111 ? -0.639 7.422 6.585 1.00 97.56 111 LEU A CA 1
ATOM 903 C C . LEU A 1 111 ? -0.345 8.002 7.975 1.00 97.56 111 LEU A C 1
ATOM 905 O O . LEU A 1 111 ? -1.186 7.914 8.868 1.00 97.56 111 LEU A O 1
ATOM 909 N N . GLU A 1 112 ? 0.791 8.690 8.110 1.00 95.94 112 GLU A N 1
ATOM 910 C CA . GLU A 1 112 ? 1.221 9.340 9.353 1.00 95.94 112 GLU A CA 1
ATOM 911 C C . GLU A 1 112 ? 0.222 10.414 9.804 1.00 95.94 112 GLU A C 1
ATOM 913 O O . GLU A 1 112 ? -0.240 10.406 10.943 1.00 95.94 112 GLU A O 1
ATOM 918 N N . ALA A 1 113 ? -0.197 11.302 8.894 1.00 96.81 113 ALA A N 1
ATOM 919 C CA . ALA A 1 113 ? -1.124 12.389 9.219 1.00 96.81 113 ALA A CA 1
ATOM 920 C C . ALA A 1 113 ? -2.548 11.926 9.581 1.00 96.81 113 ALA A C 1
ATOM 922 O O . ALA A 1 113 ? -3.365 12.756 9.980 1.00 96.81 113 ALA A O 1
ATOM 923 N N . ASN A 1 114 ? -2.875 10.645 9.381 1.00 96.38 114 ASN A N 1
ATOM 924 C CA . ASN A 1 114 ? -4.183 10.073 9.703 1.00 96.38 114 ASN A CA 1
ATOM 925 C C . ASN A 1 114 ? -4.115 8.946 10.741 1.00 96.38 114 ASN A C 1
ATOM 927 O O . ASN A 1 114 ? -5.117 8.244 10.905 1.00 96.38 114 ASN A O 1
ATOM 931 N N . ASN A 1 115 ? -2.975 8.795 11.427 1.00 94.56 115 ASN A N 1
ATOM 932 C CA . ASN A 1 115 ? -2.772 7.806 12.486 1.00 94.56 115 ASN A CA 1
ATOM 933 C C . ASN A 1 115 ? -3.125 6.384 12.021 1.00 94.56 115 ASN A C 1
ATOM 935 O O . ASN A 1 115 ? -3.892 5.685 12.671 1.00 94.56 115 ASN A O 1
ATOM 939 N N . VAL A 1 116 ? -2.626 5.990 10.846 1.00 96.31 116 VAL A N 1
ATOM 940 C CA . VAL A 1 116 ? -2.729 4.601 10.378 1.00 96.31 116 VAL A CA 1
ATOM 941 C C . VAL A 1 116 ? -1.867 3.711 11.268 1.00 96.31 116 VAL A C 1
ATOM 943 O O . VAL A 1 116 ? -0.675 3.974 11.413 1.00 96.31 116 VAL A O 1
ATOM 946 N N . ASP A 1 117 ? -2.458 2.652 11.817 1.00 94.69 117 ASP A N 1
ATOM 947 C CA . ASP A 1 117 ? -1.785 1.760 12.767 1.00 94.69 117 ASP A CA 1
ATOM 948 C C . ASP A 1 117 ? -0.850 0.772 12.070 1.00 94.69 117 ASP A C 1
ATOM 950 O O . ASP A 1 117 ? 0.258 0.510 12.536 1.00 94.69 117 ASP A O 1
ATOM 954 N N . PHE A 1 118 ? -1.284 0.235 10.926 1.00 94.38 118 PHE A N 1
ATOM 955 C CA . PHE A 1 118 ? -0.506 -0.732 10.158 1.00 94.38 118 PHE A CA 1
ATOM 956 C C . PHE A 1 118 ? -0.530 -0.420 8.665 1.00 94.38 118 PHE A C 1
ATOM 958 O O . PHE A 1 118 ? -1.585 -0.187 8.072 1.00 94.38 118 PHE A O 1
ATOM 965 N N . TYR A 1 119 ? 0.646 -0.505 8.045 1.00 96.75 119 TYR A N 1
ATOM 966 C CA . TYR A 1 119 ? 0.786 -0.655 6.603 1.00 96.75 119 TYR A CA 1
ATOM 967 C C . TYR A 1 119 ? 1.237 -2.084 6.306 1.00 96.75 119 TYR A C 1
ATOM 969 O O . TYR A 1 119 ? 2.292 -2.506 6.775 1.00 96.75 119 TYR A O 1
ATOM 977 N N . VAL A 1 120 ? 0.431 -2.827 5.553 1.00 95.50 120 VAL A N 1
ATOM 978 C CA . VAL A 1 120 ? 0.709 -4.218 5.185 1.00 95.50 120 VAL A CA 1
ATOM 979 C C . VAL A 1 120 ? 1.029 -4.274 3.699 1.00 95.50 120 VAL A C 1
ATOM 981 O O . VAL A 1 120 ? 0.241 -3.801 2.875 1.00 95.50 120 VAL A O 1
ATOM 984 N N . ASN A 1 121 ? 2.174 -4.864 3.356 1.00 94.81 121 ASN A N 1
ATOM 985 C CA . ASN A 1 121 ? 2.595 -5.038 1.973 1.00 94.81 121 ASN A CA 1
ATOM 986 C C . ASN A 1 121 ? 3.311 -6.362 1.715 1.00 94.81 121 ASN A C 1
ATOM 988 O O . ASN A 1 121 ? 3.699 -7.066 2.641 1.00 94.81 121 ASN A O 1
ATOM 992 N N . GLY A 1 122 ? 3.467 -6.678 0.430 1.00 91.44 122 GLY A N 1
ATOM 993 C CA . GLY A 1 122 ? 4.269 -7.795 -0.056 1.00 91.44 122 GLY A CA 1
ATOM 994 C C . GLY A 1 122 ? 5.487 -7.278 -0.815 1.00 91.44 122 GLY A C 1
ATOM 995 O O . GLY A 1 122 ? 6.255 -6.476 -0.289 1.00 91.44 122 GLY A O 1
ATOM 996 N N . HIS A 1 123 ? 5.621 -7.708 -2.071 1.00 94.19 123 HIS A N 1
ATOM 997 C CA . HIS A 1 123 ? 6.687 -7.351 -3.016 1.00 94.19 123 HIS A CA 1
ATOM 998 C C . HIS A 1 123 ? 8.056 -7.970 -2.712 1.00 94.19 123 HIS A C 1
ATOM 1000 O O . HIS A 1 123 ? 8.633 -8.585 -3.598 1.00 94.19 123 HIS A O 1
ATOM 1006 N N . ASP A 1 124 ? 8.546 -7.915 -1.473 1.00 87.19 124 ASP A N 1
ATOM 1007 C CA . ASP A 1 124 ? 9.877 -8.451 -1.148 1.00 87.19 124 ASP A CA 1
ATOM 1008 C C . ASP A 1 124 ? 9.983 -9.978 -1.133 1.00 87.19 124 ASP A C 1
ATOM 1010 O O . ASP A 1 124 ? 11.087 -10.519 -1.139 1.00 87.19 124 ASP A O 1
ATOM 1014 N N . HIS A 1 125 ? 8.844 -10.674 -1.141 1.00 89.81 125 HIS A N 1
ATOM 1015 C CA . HIS A 1 125 ? 8.762 -12.137 -1.058 1.00 89.81 125 HIS A CA 1
ATOM 1016 C C . HIS A 1 125 ? 9.466 -12.705 0.192 1.00 89.81 125 HIS A C 1
ATOM 1018 O O . HIS A 1 125 ? 9.922 -13.849 0.210 1.00 89.81 125 HIS A O 1
ATOM 1024 N N . CYS A 1 126 ? 9.535 -11.909 1.258 1.00 86.38 126 CYS A N 1
ATOM 1025 C CA . CYS A 1 126 ? 9.946 -12.332 2.586 1.00 86.38 126 CYS A CA 1
ATOM 1026 C C . CYS A 1 126 ? 9.047 -11.701 3.650 1.00 86.38 126 CYS A C 1
ATOM 1028 O O . CYS A 1 126 ? 8.539 -10.592 3.487 1.00 86.38 126 CYS A O 1
ATOM 1030 N N . LEU A 1 127 ? 8.840 -12.431 4.747 1.00 88.94 127 LEU A N 1
ATOM 1031 C CA . LEU A 1 127 ? 8.083 -11.940 5.892 1.00 88.94 127 LEU A CA 1
ATOM 1032 C C . LEU A 1 127 ? 8.949 -10.977 6.707 1.00 88.94 127 LEU A C 1
ATOM 1034 O O . LEU A 1 127 ? 9.976 -11.375 7.258 1.00 88.94 127 LEU A O 1
ATOM 1038 N N . GLU A 1 128 ? 8.494 -9.734 6.830 1.00 88.31 128 GLU A N 1
ATOM 1039 C CA . GLU A 1 128 ? 9.152 -8.691 7.613 1.00 88.31 128 GLU A CA 1
ATOM 1040 C C . GLU A 1 128 ? 8.170 -8.067 8.613 1.00 88.31 128 GLU A C 1
ATOM 1042 O O . GLU A 1 128 ? 6.988 -7.891 8.325 1.00 88.31 128 GLU A O 1
ATOM 1047 N N . HIS A 1 129 ? 8.672 -7.703 9.795 1.00 92.12 129 HIS A N 1
ATOM 1048 C CA . HIS A 1 129 ? 7.952 -6.880 10.765 1.00 92.12 129 HIS A CA 1
ATOM 1049 C C . HIS A 1 129 ? 8.856 -5.719 11.177 1.00 92.12 129 HIS A C 1
ATOM 1051 O O . HIS A 1 129 ? 9.850 -5.910 11.879 1.00 92.12 129 HIS A O 1
ATOM 1057 N N . ILE A 1 130 ? 8.524 -4.519 10.699 1.00 92.19 130 ILE A N 1
ATOM 1058 C CA . ILE A 1 130 ? 9.308 -3.300 10.908 1.00 92.19 130 ILE A CA 1
ATOM 1059 C C . ILE A 1 130 ? 8.485 -2.333 11.753 1.00 92.19 130 ILE A C 1
ATOM 1061 O O . ILE A 1 130 ? 7.397 -1.927 11.354 1.00 92.19 130 ILE A O 1
ATOM 1065 N N . ILE A 1 131 ? 9.034 -1.931 12.899 1.00 89.50 131 ILE A N 1
ATOM 1066 C CA . ILE A 1 131 ? 8.410 -0.976 13.819 1.00 89.50 131 ILE A CA 1
ATOM 1067 C C . ILE A 1 131 ? 9.094 0.381 13.650 1.00 89.50 131 ILE A C 1
ATOM 1069 O O . ILE A 1 131 ? 10.324 0.467 13.675 1.00 89.50 131 ILE A O 1
ATOM 1073 N N . ASP A 1 132 ? 8.309 1.447 13.484 1.00 81.81 132 ASP A N 1
ATOM 1074 C CA . ASP A 1 132 ? 8.823 2.807 13.647 1.00 81.81 132 ASP A CA 1
ATOM 1075 C C . ASP A 1 132 ? 8.783 3.198 15.123 1.00 81.81 132 ASP A C 1
ATOM 1077 O O . ASP A 1 132 ? 7.736 3.138 15.758 1.00 81.81 132 ASP A O 1
ATOM 1081 N N . THR A 1 133 ? 9.923 3.592 15.678 1.00 75.31 133 THR A N 1
ATOM 1082 C CA . THR A 1 133 ? 10.028 4.034 17.074 1.00 75.31 133 THR A CA 1
ATOM 1083 C C . THR A 1 133 ? 9.840 5.542 17.238 1.00 75.31 133 THR A C 1
ATOM 1085 O O . THR A 1 133 ? 9.986 6.048 18.348 1.00 75.31 133 THR A O 1
ATOM 1088 N N . LYS A 1 134 ? 9.553 6.274 16.152 1.00 62.84 134 LYS A N 1
ATOM 1089 C CA . LYS A 1 134 ? 9.398 7.738 16.155 1.00 62.84 134 LYS A CA 1
ATOM 1090 C C . LYS A 1 134 ? 7.950 8.237 16.214 1.00 62.84 134 LYS A C 1
ATOM 1092 O O . LYS A 1 134 ? 7.739 9.431 16.000 1.00 62.84 134 LYS A O 1
ATOM 1097 N N . SER A 1 135 ? 6.979 7.365 16.475 1.00 50.78 135 SER A N 1
ATOM 1098 C CA . SER A 1 135 ? 5.575 7.756 16.676 1.00 50.78 135 SER A CA 1
ATOM 1099 C C . SER A 1 135 ? 5.305 8.250 18.092 1.00 50.78 135 SER A C 1
ATOM 1101 O O . SER A 1 135 ? 5.796 7.606 19.045 1.00 50.78 135 SER A O 1
#

pLDDT: mean 87.93, std 14.14, range [50.78, 98.62]

InterPro domains:
  IPR004843 Calcineurin-like, phosphoesterase domain [PF00149] (49-126)
  IPR029052 Metallo-dependent phosphatase-like [G3DSA:3.60.21.10] (25-135)
  IPR029052 Metallo-dependent phosphatase-like [SSF56300] (2-132)
  IPR051558 Metallophosphoesterase Purple Acid Phosphatase [PTHR10161] (28-133)

Foldseek 3Di:
DDPVCVVVVPQDDDDPDDPPDPVPPPAAEDEAEAECPLLQVCCVVPVDPDDDDCPVCPVVVVNLVVRLVVLLVVLQPDPGPAYEYEYAAACQDPADVGHRVSCVVRPVVSCVVSVHPYYDYHPRPDDDDDDDPPD

Radius of gyration: 17.17 Å; chains: 1; bounding box: 37×40×48 Å

Sequence (135 aa):
MGIVGEKLDIDFVISTGDNFYDDGLTEFLDFFFVDTTPFVDDYFTHPKDHKYDWRGVLPRKNYLSKLLKNLKSTLRHSTAMWKIVVGHHTIKSVGHHGITQELVSQLLPILEANNVDFYVNGHDHCLEHIIDTKS